Protein AF-A0A3A9F7P0-F1 (afdb_monomer_lite)

pLDDT: mean 88.27, std 11.77, range [49.06, 97.44]

Foldseek 3Di:
DVVVVVVCCCVVQNALHLVSVVVVCVPPNPDQLPAEDEEQDPSNQVSSVVVNHHYDHDPDPVVVVVVVVVVVD

Radius of gyration: 13.65 Å; chains: 1; bounding box: 32×29×30 Å

Secondary structure (DSSP, 8-state):
-HHHHTT-HHHHH-TT-HHHHHHHHHHH-S-GGG-EEEES-HHHHHHHHHTT-EEEE-S-HHHHHHHHHHH--

Structure (mmCIF, N/CA/C/O backbone):
data_AF-A0A3A9F7P0-F1
#
_entry.id   AF-A0A3A9F7P0-F1
#
loop_
_atom_site.group_PDB
_atom_site.id
_atom_site.type_symbol
_atom_site.label_atom_id
_atom_site.label_alt_id
_atom_site.label_comp_id
_atom_site.label_asym_id
_atom_site.label_entity_id
_atom_site.label_seq_id
_atom_site.pdbx_PDB_ins_code
_atom_site.Cartn_x
_atom_site.Cartn_y
_atom_site.Cartn_z
_atom_site.occupancy
_atom_site.B_iso_or_equiv
_atom_site.auth_seq_id
_atom_site.auth_comp_id
_atom_site.auth_asym_id
_atom_site.auth_atom_id
_atom_site.pdbx_PDB_model_num
ATOM 1 N N . MET A 1 1 ? 16.299 -24.115 -8.197 1.00 49.06 1 MET A N 1
ATOM 2 C CA . MET A 1 1 ? 16.691 -22.731 -8.552 1.00 49.06 1 MET A CA 1
ATOM 3 C C . MET A 1 1 ? 15.494 -21.915 -9.042 1.00 49.06 1 MET A C 1
ATOM 5 O O . MET A 1 1 ? 15.266 -20.850 -8.486 1.00 49.06 1 MET A O 1
ATOM 9 N N . GLU A 1 2 ? 14.661 -22.426 -9.958 1.00 49.50 2 GLU A N 1
ATOM 10 C CA . GLU A 1 2 ? 13.480 -21.699 -10.481 1.00 49.50 2 GLU A CA 1
ATOM 11 C C . GLU A 1 2 ? 12.486 -21.218 -9.403 1.00 49.50 2 GLU A C 1
ATOM 13 O O . GLU A 1 2 ? 12.107 -20.052 -9.407 1.00 49.50 2 GLU A O 1
ATOM 18 N N . ARG A 1 3 ? 12.175 -22.030 -8.378 1.0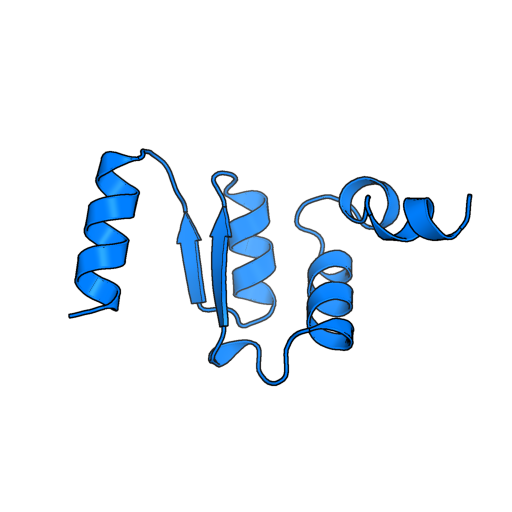0 51.53 3 ARG A N 1
ATOM 19 C CA . ARG A 1 3 ? 11.267 -21.636 -7.270 1.00 51.53 3 ARG A CA 1
ATOM 20 C C . ARG A 1 3 ? 11.740 -20.459 -6.395 1.00 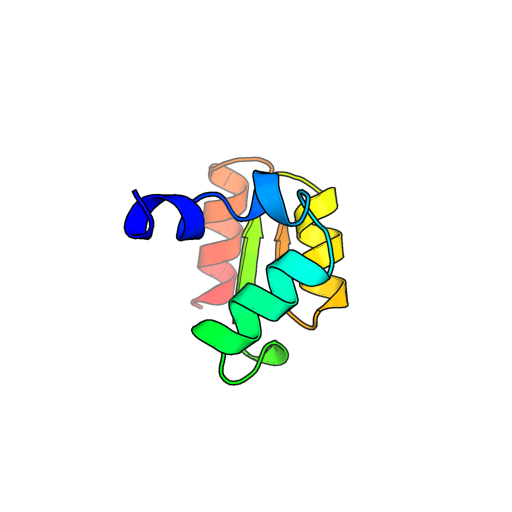51.53 3 ARG A C 1
ATOM 22 O O . ARG A 1 3 ? 10.972 -19.969 -5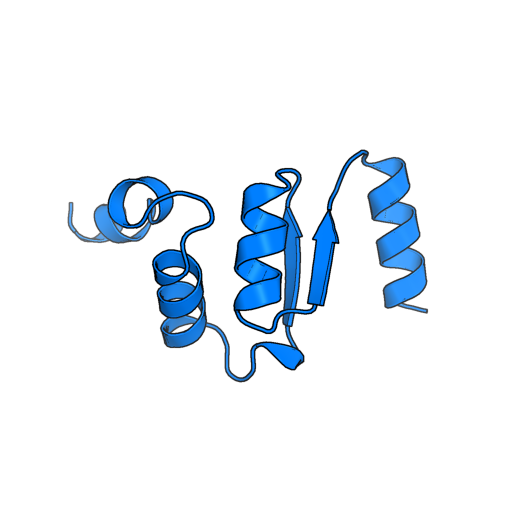.568 1.00 51.53 3 ARG A O 1
ATOM 29 N N . TYR A 1 4 ? 13.000 -20.032 -6.489 1.00 54.69 4 TYR A N 1
ATOM 30 C CA . TYR A 1 4 ? 13.496 -18.853 -5.761 1.00 54.69 4 TYR A CA 1
ATOM 31 C C . TYR A 1 4 ? 13.480 -17.589 -6.619 1.00 54.69 4 TYR A C 1
ATOM 33 O O . TYR A 1 4 ? 13.370 -16.489 -6.081 1.00 54.69 4 TYR A O 1
ATOM 41 N N . ALA A 1 5 ? 13.514 -17.742 -7.944 1.00 53.00 5 ALA A N 1
ATOM 42 C CA . ALA A 1 5 ? 13.499 -16.625 -8.875 1.00 53.00 5 ALA A CA 1
ATOM 43 C C . ALA A 1 5 ? 12.170 -15.849 -8.815 1.00 53.00 5 ALA A C 1
ATOM 45 O O . ALA A 1 5 ? 12.142 -14.652 -9.097 1.00 53.00 5 ALA A O 1
ATOM 46 N N . ASP A 1 6 ? 11.082 -16.497 -8.404 1.00 62.34 6 ASP A N 1
ATOM 47 C CA . ASP A 1 6 ? 9.767 -15.865 -8.257 1.00 62.34 6 ASP A CA 1
ATOM 48 C C . ASP A 1 6 ? 9.559 -15.161 -6.913 1.00 62.34 6 ASP A C 1
ATOM 50 O O . ASP A 1 6 ? 8.474 -14.639 -6.683 1.00 62.34 6 ASP A O 1
ATOM 54 N N . ARG A 1 7 ? 10.554 -15.134 -6.015 1.00 68.69 7 ARG A N 1
ATOM 55 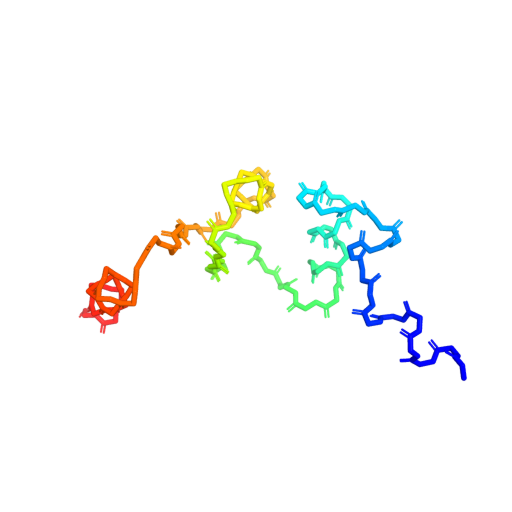C CA . ARG A 1 7 ? 10.403 -14.511 -4.685 1.00 68.69 7 ARG A CA 1
ATOM 56 C C . ARG A 1 7 ? 10.885 -13.066 -4.621 1.00 68.69 7 ARG A C 1
ATOM 58 O O . ARG A 1 7 ? 10.395 -12.304 -3.800 1.00 68.69 7 ARG A O 1
ATOM 65 N N . PHE A 1 8 ? 11.816 -12.677 -5.490 1.00 80.19 8 PHE A N 1
ATOM 66 C CA . PHE A 1 8 ? 12.442 -11.350 -5.464 1.00 80.19 8 PHE A CA 1
ATOM 67 C C . PHE A 1 8 ? 11.951 -10.494 -6.631 1.00 80.19 8 PHE A C 1
ATOM 69 O O . PHE A 1 8 ? 12.679 -10.215 -7.584 1.00 80.19 8 PHE A O 1
ATOM 76 N N . TRP A 1 9 ? 10.675 -10.110 -6.587 1.00 82.94 9 TRP A N 1
ATOM 77 C CA . TRP A 1 9 ? 10.064 -9.304 -7.646 1.00 82.94 9 TRP A CA 1
ATOM 78 C C . TRP A 1 9 ? 10.673 -7.910 -7.752 1.00 82.94 9 TRP A C 1
ATOM 80 O O . TRP A 1 9 ? 10.849 -7.428 -8.865 1.00 82.94 9 TRP A O 1
ATOM 90 N N . SER A 1 10 ? 11.078 -7.312 -6.633 1.00 83.81 10 SER A N 1
ATOM 91 C CA . SER A 1 10 ? 11.745 -6.007 -6.602 1.00 83.81 10 SER A CA 1
ATOM 92 C C . SER A 1 10 ? 13.056 -5.990 -7.396 1.00 83.81 10 SER A C 1
ATOM 94 O O . SER A 1 10 ? 13.311 -5.032 -8.116 1.00 83.81 10 SER A O 1
ATOM 96 N N . PHE A 1 11 ? 13.851 -7.065 -7.349 1.00 83.81 11 PHE A N 1
ATOM 97 C CA . PHE A 1 11 ? 15.091 -7.175 -8.129 1.00 83.81 11 PHE A CA 1
ATOM 98 C C . PHE A 1 11 ? 14.828 -7.279 -9.638 1.00 83.81 11 PHE A C 1
ATOM 100 O O . PHE A 1 11 ? 15.572 -6.730 -10.442 1.00 83.81 11 PHE A O 1
ATOM 107 N N . LYS A 1 12 ? 13.759 -7.980 -10.032 1.00 83.94 12 LYS A N 1
ATOM 108 C CA . LYS A 1 12 ? 13.428 -8.216 -11.447 1.00 83.94 12 LYS A CA 1
ATOM 109 C C . LYS A 1 12 ? 12.635 -7.085 -12.095 1.00 83.94 12 LYS A C 1
ATOM 111 O O . LYS A 1 12 ? 12.742 -6.881 -13.298 1.00 83.94 12 LYS A O 1
ATOM 116 N N . ARG A 1 13 ? 11.770 -6.431 -11.322 1.00 83.12 13 ARG A N 1
ATOM 117 C CA . ARG A 1 13 ? 10.744 -5.508 -11.824 1.00 83.12 13 ARG A CA 1
ATOM 118 C C . ARG A 1 13 ? 10.947 -4.079 -11.328 1.00 83.12 13 ARG A C 1
ATOM 120 O O . ARG A 1 13 ? 10.304 -3.185 -11.858 1.00 83.12 13 ARG A O 1
ATOM 127 N N . GLY A 1 14 ? 11.844 -3.852 -10.370 1.00 81.69 14 GLY A N 1
ATOM 128 C CA . GLY A 1 14 ? 12.022 -2.565 -9.698 1.00 81.69 14 GLY A CA 1
ATOM 129 C C . GLY A 1 14 ? 11.080 -2.407 -8.502 1.00 81.69 14 GLY A C 1
ATOM 130 O O . GLY A 1 14 ? 9.973 -2.945 -8.487 1.00 81.69 14 GLY A O 1
ATOM 131 N N . CYS A 1 15 ? 11.535 -1.685 -7.478 1.00 82.19 15 CYS A N 1
ATOM 132 C CA . CYS A 1 15 ? 10.697 -1.295 -6.342 1.00 82.19 15 CYS A CA 1
ATOM 133 C C . CYS A 1 15 ? 9.730 -0.191 -6.791 1.00 82.19 15 CYS A C 1
ATOM 135 O O . CYS A 1 15 ? 10.147 0.693 -7.534 1.00 82.19 15 CYS A O 1
ATOM 137 N N . GLY A 1 16 ? 8.459 -0.258 -6.390 1.00 82.19 16 GLY A N 1
ATOM 138 C CA . GLY A 1 16 ? 7.460 0.761 -6.736 1.00 82.19 16 GLY A CA 1
ATOM 139 C C . GLY A 1 16 ? 7.045 0.830 -8.213 1.00 82.19 16 GLY A C 1
ATOM 140 O O . GLY A 1 16 ? 6.261 1.699 -8.582 1.00 82.19 16 GLY A O 1
ATOM 141 N N . SER A 1 17 ? 7.532 -0.060 -9.086 1.00 88.75 17 SER A N 1
ATOM 142 C CA . SER A 1 17 ? 7.190 -0.003 -10.511 1.00 88.75 17 SER A CA 1
ATOM 143 C C . SER A 1 17 ? 5.799 -0.576 -10.797 1.00 88.75 17 SER A C 1
ATOM 145 O O . SER A 1 17 ? 5.354 -1.533 -10.168 1.00 88.75 17 SER A O 1
ATOM 147 N N . GLN A 1 18 ? 5.130 -0.085 -11.839 1.00 89.25 18 GLN A N 1
ATOM 148 C CA . GLN A 1 18 ? 3.848 -0.651 -12.280 1.00 89.25 18 GLN A CA 1
ATOM 149 C C . GLN A 1 18 ? 3.925 -2.170 -12.547 1.00 89.25 18 GLN A C 1
ATOM 151 O O . GLN A 1 18 ? 2.981 -2.908 -12.271 1.00 89.25 18 GLN A O 1
ATOM 156 N N . ALA A 1 19 ? 5.074 -2.661 -13.023 1.00 90.50 19 ALA A N 1
ATOM 157 C CA . ALA A 1 19 ? 5.278 -4.072 -13.336 1.00 90.50 19 ALA A CA 1
ATOM 158 C C . ALA A 1 19 ? 5.187 -4.990 -12.104 1.00 90.50 19 ALA A C 1
ATOM 160 O O . ALA A 1 19 ? 4.776 -6.145 -12.244 1.00 90.50 19 ALA A O 1
ATOM 161 N N . ILE A 1 20 ? 5.567 -4.521 -10.904 1.00 92.56 20 ILE A N 1
ATOM 162 C CA . ILE A 1 20 ? 5.443 -5.339 -9.689 1.00 92.56 20 ILE A CA 1
ATOM 163 C C . ILE A 1 20 ? 3.979 -5.479 -9.250 1.00 92.56 20 ILE A C 1
ATOM 165 O O . ILE A 1 20 ? 3.577 -6.579 -8.871 1.00 92.56 20 ILE A O 1
ATOM 169 N N . TYR A 1 21 ? 3.173 -4.422 -9.382 1.00 93.38 21 TYR A N 1
ATOM 170 C CA . TYR A 1 21 ? 1.751 -4.454 -9.026 1.00 93.38 21 TYR A CA 1
ATOM 171 C C . TYR A 1 21 ? 0.921 -5.225 -10.045 1.00 93.38 21 TYR A C 1
ATOM 173 O O . TYR A 1 21 ? 0.045 -5.980 -9.643 1.00 93.38 21 TYR A O 1
ATOM 181 N N . GLN A 1 22 ? 1.262 -5.148 -11.336 1.00 91.56 22 GLN A N 1
ATOM 182 C CA . GLN A 1 22 ? 0.639 -6.002 -12.348 1.00 91.56 22 GLN A CA 1
ATOM 183 C C . GLN A 1 22 ? 0.871 -7.485 -12.034 1.00 91.56 22 GLN A C 1
ATOM 185 O O . GLN A 1 22 ? -0.074 -8.260 -11.976 1.00 91.56 22 GLN A O 1
ATOM 190 N N . ALA A 1 23 ? 2.115 -7.871 -11.726 1.00 91.00 23 ALA A N 1
ATOM 191 C CA . ALA A 1 23 ? 2.431 -9.252 -11.358 1.00 91.00 23 ALA A CA 1
ATOM 192 C C . ALA A 1 23 ? 1.735 -9.706 -10.059 1.00 91.00 23 ALA A C 1
ATOM 194 O O . ALA A 1 23 ? 1.428 -10.889 -9.905 1.00 91.00 23 ALA A O 1
ATOM 195 N N . LEU A 1 24 ? 1.508 -8.781 -9.119 1.00 90.50 24 LEU A N 1
ATOM 196 C CA . LEU A 1 24 ? 0.721 -9.021 -7.909 1.00 90.50 24 LEU A CA 1
ATOM 197 C C . LEU A 1 24 ? -0.754 -9.249 -8.256 1.00 90.50 24 LEU A C 1
ATOM 199 O O . LEU A 1 24 ? -1.328 -10.235 -7.796 1.00 90.50 24 LEU A O 1
ATOM 203 N N . GLY A 1 25 ? -1.322 -8.382 -9.097 1.00 91.31 25 GLY A N 1
ATOM 204 C CA . GLY A 1 25 ? -2.686 -8.471 -9.606 1.00 91.31 25 GLY A CA 1
ATOM 205 C C . GLY A 1 25 ? -2.949 -9.798 -10.300 1.00 91.31 25 GLY A C 1
ATOM 206 O O . GLY A 1 25 ? -3.756 -10.585 -9.818 1.00 91.31 25 GLY A O 1
ATOM 207 N N . ASP A 1 26 ? -2.165 -10.103 -11.335 1.00 89.94 26 ASP A N 1
ATOM 208 C CA . ASP A 1 26 ? -2.304 -11.313 -12.154 1.00 89.94 26 ASP A CA 1
ATOM 209 C C . ASP A 1 26 ? -2.261 -12.609 -11.326 1.00 89.94 26 ASP A C 1
ATOM 211 O O . ASP A 1 26 ? -2.828 -13.630 -11.717 1.00 89.94 26 ASP A O 1
ATOM 215 N N . LYS A 1 27 ? -1.548 -12.593 -10.192 1.00 88.94 27 LYS A N 1
ATOM 216 C CA . LYS A 1 27 ? -1.321 -13.786 -9.375 1.00 88.94 27 LYS A CA 1
ATOM 217 C C . LYS A 1 27 ? -2.270 -13.920 -8.188 1.00 88.94 27 LYS A C 1
ATOM 219 O O . LYS A 1 27 ? -2.557 -15.050 -7.792 1.00 88.94 27 LYS A O 1
ATOM 224 N N . TYR A 1 28 ? -2.684 -12.812 -7.577 1.00 87.62 28 TYR A N 1
ATOM 225 C CA . TYR A 1 28 ? -3.339 -12.844 -6.267 1.00 87.62 28 TYR A CA 1
ATOM 226 C C . TYR A 1 28 ? -4.607 -12.005 -6.162 1.00 87.62 28 TYR A C 1
ATOM 228 O O . TYR A 1 28 ? -5.417 -12.297 -5.285 1.00 87.62 28 TYR A O 1
ATOM 236 N N . LEU A 1 29 ? -4.777 -10.965 -6.980 1.00 86.69 29 LEU A N 1
ATOM 237 C CA . LEU A 1 29 ? -5.845 -9.990 -6.766 1.00 86.69 29 LEU A CA 1
ATOM 238 C C . LEU A 1 29 ? -6.942 -10.174 -7.806 1.00 86.69 29 LEU A C 1
ATOM 240 O O . LEU A 1 29 ? -6.678 -10.239 -9.001 1.00 86.69 29 LEU A O 1
ATOM 244 N N . SER A 1 30 ? -8.183 -10.246 -7.339 1.00 82.31 30 SER A N 1
ATOM 245 C CA . SER A 1 30 ? -9.356 -10.300 -8.216 1.00 82.31 30 SER A CA 1
ATOM 246 C C . SER A 1 30 ? -9.837 -8.900 -8.610 1.00 82.31 30 SER A C 1
ATOM 248 O O . SER A 1 30 ? -10.269 -8.715 -9.742 1.00 82.31 30 SER A O 1
ATOM 250 N N . ASP A 1 31 ? -9.720 -7.925 -7.699 1.00 91.69 31 ASP A N 1
ATOM 251 C CA . ASP A 1 31 ? -10.066 -6.515 -7.908 1.00 91.69 31 ASP A CA 1
ATOM 252 C C . ASP A 1 31 ? -9.135 -5.609 -7.065 1.00 91.69 31 ASP A C 1
ATOM 254 O O . ASP A 1 31 ? -9.160 -5.696 -5.831 1.00 91.69 31 ASP A O 1
ATOM 258 N N . PRO A 1 32 ? -8.282 -4.771 -7.687 1.00 92.62 32 PRO A N 1
ATOM 259 C CA . PRO A 1 32 ? -7.399 -3.851 -6.972 1.00 92.62 32 PRO A CA 1
ATOM 260 C C . PRO A 1 32 ? -8.126 -2.835 -6.081 1.00 92.62 32 PRO A C 1
ATOM 262 O O . PRO A 1 32 ? -7.586 -2.489 -5.031 1.00 92.62 32 PRO A O 1
ATOM 265 N N . GLU A 1 33 ? -9.332 -2.384 -6.440 1.00 94.31 33 GLU A N 1
ATOM 266 C CA . GLU A 1 33 ? -10.057 -1.343 -5.687 1.00 94.31 33 GLU A CA 1
ATOM 267 C C . GLU A 1 33 ? -10.572 -1.853 -4.330 1.00 94.31 33 GLU A C 1
ATOM 269 O O . GLU A 1 33 ? -10.708 -1.100 -3.357 1.00 94.31 33 GLU A O 1
ATOM 274 N N . GLU A 1 34 ? -10.772 -3.165 -4.229 1.00 93.19 34 GLU A N 1
ATOM 275 C CA . GLU A 1 34 ? -11.141 -3.861 -2.995 1.00 93.19 34 GLU A CA 1
ATOM 276 C C . GLU A 1 34 ? -9.920 -4.270 -2.154 1.00 93.19 34 GLU A C 1
ATOM 278 O O . GLU A 1 34 ? -10.062 -4.804 -1.053 1.00 93.19 34 GLU A O 1
ATOM 283 N N . CYS A 1 35 ? -8.704 -3.982 -2.627 1.00 94.12 35 CYS A N 1
ATOM 284 C CA . CYS A 1 35 ? -7.467 -4.310 -1.930 1.00 94.12 35 CYS A CA 1
ATOM 285 C C . CYS A 1 35 ? -6.942 -3.138 -1.093 1.00 94.12 35 CYS A C 1
ATOM 287 O O . CYS A 1 35 ? -6.989 -1.973 -1.497 1.00 94.12 35 CYS A O 1
ATOM 289 N N . MET A 1 36 ? -6.363 -3.471 0.065 1.00 94.25 36 MET A N 1
ATOM 290 C CA . MET A 1 36 ? -5.664 -2.522 0.927 1.00 94.25 36 MET A CA 1
ATOM 291 C C . MET A 1 36 ? -4.173 -2.851 0.998 1.00 94.25 36 MET A C 1
ATOM 293 O O . MET A 1 36 ? -3.791 -3.977 1.314 1.00 94.25 36 MET A O 1
ATOM 297 N N . PHE A 1 37 ? -3.339 -1.860 0.693 1.00 95.25 37 PHE A N 1
ATOM 298 C CA . PHE A 1 37 ? -1.889 -1.978 0.628 1.00 95.25 37 PHE A CA 1
ATOM 299 C C . PHE A 1 37 ? -1.213 -1.123 1.701 1.00 95.25 37 PHE A C 1
ATOM 301 O O . PHE A 1 37 ? -1.572 0.039 1.919 1.00 95.25 37 PHE A O 1
ATOM 308 N N . PHE A 1 38 ? -0.204 -1.702 2.345 1.00 95.62 38 PHE A N 1
ATOM 309 C CA . PHE A 1 38 ? 0.532 -1.092 3.443 1.00 95.62 38 PHE A CA 1
ATOM 310 C C . PHE A 1 38 ? 2.029 -1.228 3.196 1.00 95.62 38 PHE A C 1
ATOM 312 O O . PHE A 1 38 ? 2.512 -2.330 2.941 1.00 95.62 38 PHE A O 1
ATOM 319 N N . ASP A 1 39 ? 2.753 -0.120 3.291 1.00 96.06 39 ASP A N 1
ATOM 320 C CA . ASP A 1 39 ? 4.205 -0.067 3.114 1.00 96.06 39 ASP A CA 1
ATOM 321 C C . ASP A 1 39 ? 4.744 1.193 3.809 1.00 96.06 39 ASP A C 1
ATOM 323 O O . ASP A 1 39 ? 4.014 2.172 3.991 1.00 96.06 39 ASP A O 1
ATOM 327 N N . ASP A 1 40 ? 6.000 1.183 4.239 1.00 95.50 40 ASP A N 1
ATOM 328 C CA . ASP A 1 40 ? 6.647 2.338 4.866 1.00 95.50 40 ASP A CA 1
ATOM 329 C C . ASP A 1 40 ? 7.213 3.321 3.828 1.00 95.50 40 ASP A C 1
ATOM 331 O O . ASP A 1 40 ? 7.336 4.525 4.089 1.00 95.50 40 ASP A O 1
ATOM 335 N N . ARG A 1 41 ? 7.501 2.851 2.610 1.00 95.62 41 ARG A N 1
ATOM 336 C CA . ARG A 1 41 ? 8.109 3.655 1.547 1.00 95.62 41 ARG A CA 1
ATOM 337 C C . ARG A 1 41 ? 7.061 4.369 0.699 1.00 95.62 41 ARG A C 1
ATOM 339 O O . ARG A 1 41 ? 6.226 3.739 0.053 1.00 95.62 41 ARG A O 1
ATOM 346 N N . ALA A 1 42 ? 7.183 5.693 0.597 1.00 96.19 42 ALA A N 1
ATOM 347 C CA . ALA A 1 42 ? 6.288 6.530 -0.211 1.00 96.19 42 ALA A CA 1
ATOM 348 C C . ALA A 1 42 ? 6.212 6.084 -1.686 1.00 96.19 42 ALA A C 1
ATOM 350 O O . ALA A 1 42 ? 5.121 6.001 -2.241 1.00 96.19 42 ALA A O 1
ATOM 351 N N . GLU A 1 43 ? 7.345 5.697 -2.283 1.00 95.81 43 GLU A N 1
ATOM 352 C CA . GLU A 1 43 ? 7.423 5.201 -3.669 1.00 95.81 43 GLU A CA 1
ATOM 353 C C . GLU A 1 43 ? 6.497 3.991 -3.905 1.00 95.81 43 GLU A C 1
ATOM 355 O O . GLU A 1 43 ? 5.830 3.883 -4.934 1.00 95.81 43 GLU A O 1
ATOM 360 N N . ASN A 1 44 ? 6.423 3.081 -2.927 1.00 95.81 44 ASN A N 1
ATOM 361 C CA . ASN A 1 44 ? 5.588 1.887 -3.022 1.00 95.81 44 ASN A CA 1
ATOM 362 C C . ASN A 1 44 ? 4.104 2.216 -2.829 1.00 95.81 44 ASN A C 1
ATOM 364 O O . ASN A 1 44 ? 3.231 1.581 -3.421 1.00 95.81 44 ASN A O 1
ATOM 368 N N . ILE A 1 45 ? 3.815 3.214 -1.998 1.00 97.44 45 ILE A N 1
ATOM 369 C CA . ILE A 1 45 ? 2.463 3.713 -1.771 1.00 97.44 45 ILE A CA 1
ATOM 370 C C . ILE A 1 45 ? 1.924 4.395 -3.031 1.00 97.44 45 ILE A C 1
ATOM 372 O O . ILE A 1 45 ? 0.786 4.152 -3.426 1.00 97.44 45 ILE A O 1
ATOM 376 N N . GLU A 1 46 ? 2.739 5.210 -3.695 1.00 96.81 46 GLU A N 1
ATOM 377 C CA . GLU A 1 46 ? 2.379 5.861 -4.955 1.00 96.81 46 GLU A CA 1
ATOM 378 C C . GLU A 1 46 ? 2.133 4.839 -6.066 1.00 96.81 46 GLU A C 1
ATOM 380 O O . GLU A 1 46 ? 1.104 4.907 -6.739 1.00 96.81 46 GLU A O 1
ATOM 385 N N . GLY A 1 47 ? 3.018 3.846 -6.204 1.00 95.69 47 GLY A N 1
ATOM 386 C CA . GLY A 1 47 ? 2.861 2.775 -7.185 1.00 95.69 47 GLY A CA 1
ATOM 387 C C . GLY A 1 47 ? 1.596 1.934 -6.966 1.00 95.69 47 GLY A C 1
ATOM 388 O O . GLY A 1 47 ? 0.845 1.693 -7.912 1.00 95.69 47 GLY A O 1
ATOM 389 N N . ALA A 1 48 ? 1.305 1.546 -5.719 1.00 96.25 48 ALA A N 1
ATOM 390 C CA . ALA A 1 48 ? 0.104 0.776 -5.389 1.00 96.25 48 ALA A CA 1
ATOM 391 C C . ALA A 1 48 ? -1.184 1.580 -5.622 1.00 96.25 48 ALA A C 1
ATOM 393 O O . ALA A 1 48 ? -2.163 1.051 -6.149 1.00 96.25 48 ALA A O 1
ATOM 394 N N . ARG A 1 49 ? -1.175 2.874 -5.277 1.00 96.44 49 ARG A N 1
ATOM 395 C CA . ARG A 1 49 ? -2.311 3.773 -5.506 1.00 96.44 49 ARG A CA 1
ATOM 396 C C . ARG A 1 49 ? -2.571 3.980 -6.994 1.00 96.44 49 ARG A C 1
ATOM 398 O O . ARG A 1 49 ? -3.719 3.928 -7.418 1.00 96.44 49 ARG A O 1
ATOM 405 N N . ALA A 1 50 ? -1.520 4.176 -7.791 1.00 95.81 50 ALA A N 1
ATOM 406 C CA . ALA A 1 50 ? -1.633 4.294 -9.245 1.00 95.81 50 ALA A CA 1
ATOM 407 C C . ALA A 1 50 ? -2.175 3.010 -9.899 1.00 95.81 50 ALA A C 1
ATOM 409 O O . ALA A 1 50 ? -2.812 3.078 -10.945 1.00 95.81 50 ALA A O 1
ATOM 410 N N . PHE A 1 51 ? -1.955 1.853 -9.269 1.00 95.69 51 PHE A N 1
ATOM 411 C CA . PHE A 1 51 ? -2.520 0.569 -9.687 1.00 95.69 51 PHE A CA 1
ATOM 412 C C . PHE A 1 51 ? -3.987 0.358 -9.252 1.00 95.69 51 PHE A C 1
ATOM 414 O O . PHE A 1 51 ? -4.598 -0.634 -9.636 1.00 95.69 51 PHE A O 1
ATOM 421 N N . GLY A 1 52 ? -4.569 1.280 -8.478 1.00 95.31 52 GLY A N 1
ATOM 422 C CA . GLY A 1 52 ? -5.979 1.245 -8.071 1.00 95.31 52 GLY A CA 1
ATOM 423 C C . GLY A 1 52 ? -6.231 0.747 -6.648 1.00 95.31 52 GLY A C 1
ATOM 424 O O . GLY A 1 52 ? -7.383 0.634 -6.250 1.00 95.31 52 GLY A O 1
ATOM 425 N N . MET A 1 53 ? -5.189 0.476 -5.854 1.00 96.25 53 MET A N 1
ATOM 426 C CA . MET A 1 53 ? -5.371 0.010 -4.474 1.00 96.25 53 MET A CA 1
ATOM 427 C C . MET A 1 53 ? -5.648 1.150 -3.494 1.00 96.25 53 MET A C 1
ATOM 429 O O . MET A 1 53 ? -5.125 2.261 -3.629 1.00 96.25 53 MET A O 1
ATOM 433 N N . LYS A 1 54 ? -6.381 0.840 -2.420 1.00 95.88 54 LYS A N 1
ATOM 434 C CA . LYS A 1 54 ? -6.434 1.685 -1.219 1.00 95.88 54 LYS A CA 1
ATOM 435 C C . LYS A 1 54 ? -5.096 1.551 -0.486 1.00 95.88 54 LYS A C 1
ATOM 437 O O . LYS A 1 54 ? -4.602 0.443 -0.299 1.00 95.88 54 LYS A O 1
ATOM 442 N N . THR A 1 55 ? -4.491 2.659 -0.059 1.00 96.19 55 THR A N 1
ATOM 443 C CA . THR A 1 55 ? -3.120 2.651 0.492 1.00 96.19 55 THR A CA 1
ATOM 444 C C . THR A 1 55 ? -3.009 3.383 1.820 1.00 96.19 55 THR A C 1
ATOM 446 O O . THR A 1 55 ? -3.545 4.486 1.931 1.00 96.19 55 THR A O 1
ATOM 449 N N . ILE A 1 56 ? -2.217 2.857 2.756 1.00 95.31 56 ILE A N 1
ATOM 450 C CA . ILE A 1 56 ? -1.793 3.560 3.977 1.00 95.31 56 ILE A CA 1
ATOM 451 C C . ILE A 1 56 ? -0.272 3.468 4.109 1.00 95.31 56 ILE A C 1
ATOM 453 O O . ILE A 1 56 ? 0.288 2.372 4.104 1.00 95.31 56 ILE A O 1
ATOM 457 N N . GLN A 1 57 ? 0.391 4.623 4.239 1.00 96.94 57 GLN A N 1
ATOM 458 C CA . GLN A 1 57 ? 1.826 4.671 4.512 1.00 96.94 57 GLN A CA 1
ATOM 459 C C . GLN A 1 57 ? 2.083 4.505 6.010 1.00 96.94 57 GLN A C 1
ATOM 461 O O . GLN A 1 57 ? 1.611 5.306 6.818 1.00 96.94 57 GLN A O 1
ATOM 466 N N . ILE A 1 58 ? 2.870 3.498 6.380 1.00 96.75 58 ILE A N 1
ATOM 467 C CA . ILE A 1 58 ? 3.208 3.234 7.780 1.00 96.75 58 ILE A CA 1
ATOM 468 C C . ILE A 1 58 ? 4.443 4.047 8.165 1.00 96.75 58 ILE A C 1
ATOM 470 O O . ILE A 1 58 ? 5.559 3.723 7.775 1.00 96.75 58 ILE A O 1
ATOM 474 N N . LEU A 1 59 ? 4.246 5.090 8.972 1.00 94.94 59 LEU A N 1
ATOM 475 C CA . LEU A 1 59 ? 5.341 5.917 9.503 1.00 94.94 59 LEU A CA 1
ATOM 476 C C . LEU A 1 59 ? 5.707 5.566 10.953 1.00 94.94 59 LEU A C 1
ATOM 478 O O . LEU A 1 59 ? 6.794 5.896 11.422 1.00 94.94 59 LEU A O 1
ATOM 482 N N . SER A 1 60 ? 4.803 4.903 11.677 1.00 96.19 60 SER A N 1
ATOM 483 C CA . SER A 1 60 ? 5.040 4.398 13.029 1.00 96.19 60 SER A CA 1
ATOM 484 C C . SER A 1 60 ? 4.077 3.258 13.367 1.00 96.19 60 SER A C 1
ATOM 486 O O . SER A 1 60 ? 2.975 3.170 12.823 1.00 96.19 60 SER A O 1
ATOM 488 N N . MET A 1 61 ? 4.481 2.393 14.303 1.00 94.56 61 MET A N 1
ATOM 489 C CA . MET A 1 61 ? 3.638 1.29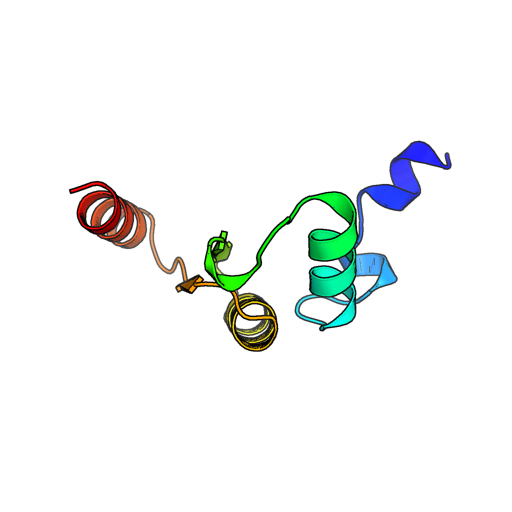4 14.790 1.00 94.56 61 MET A CA 1
ATOM 490 C C . MET A 1 61 ? 2.347 1.808 15.439 1.00 94.56 61 MET A C 1
ATOM 492 O O . MET A 1 61 ? 1.269 1.278 15.190 1.00 94.56 61 MET A O 1
ATOM 496 N N . GLU A 1 62 ? 2.446 2.857 16.259 1.00 95.50 62 GLU A N 1
ATOM 497 C CA . GLU A 1 62 ? 1.287 3.447 16.933 1.00 95.50 62 GLU A CA 1
ATOM 498 C C . GLU A 1 62 ? 0.290 4.047 15.932 1.00 95.50 62 GLU A C 1
ATOM 500 O O . GLU A 1 62 ? -0.912 3.805 16.041 1.00 95.50 62 GLU A O 1
ATOM 505 N N . GLY A 1 63 ? 0.788 4.773 14.923 1.00 92.75 63 GLY A N 1
ATOM 506 C CA . GLY A 1 63 ? -0.042 5.313 13.848 1.00 92.75 63 GLY A CA 1
ATOM 507 C C . GLY A 1 63 ? -0.776 4.203 13.101 1.00 92.75 63 GLY A C 1
ATOM 508 O O . GLY A 1 63 ? -1.996 4.253 12.968 1.00 92.75 63 GLY A O 1
ATOM 509 N N . PHE A 1 64 ? -0.055 3.142 12.734 1.00 93.56 64 PHE A N 1
ATOM 510 C CA . PHE A 1 64 ? -0.640 2.009 12.026 1.00 93.56 64 PHE A CA 1
ATOM 511 C C . PHE A 1 64 ? -1.718 1.281 12.839 1.00 93.56 64 PHE A C 1
ATOM 513 O O . PHE A 1 64 ? -2.779 0.962 12.309 1.00 93.56 64 PHE A O 1
ATOM 520 N N . LEU A 1 65 ? -1.500 1.066 14.141 1.00 94.19 65 LEU A N 1
ATOM 521 C CA . LEU A 1 65 ? -2.516 0.468 15.014 1.00 94.19 65 LEU A CA 1
ATOM 522 C C . LEU A 1 65 ? -3.786 1.326 15.092 1.00 94.19 65 LEU A C 1
ATOM 524 O O . LEU A 1 65 ? -4.890 0.781 15.126 1.00 94.19 65 LEU A O 1
ATOM 528 N N . ASN A 1 66 ? -3.646 2.652 15.107 1.00 93.12 66 ASN A N 1
ATOM 529 C CA . ASN A 1 66 ? -4.788 3.562 15.077 1.00 93.12 66 ASN A CA 1
ATOM 530 C C . ASN A 1 66 ? -5.525 3.519 13.733 1.00 93.12 66 ASN A C 1
ATOM 532 O O . ASN A 1 66 ? -6.756 3.539 13.723 1.00 93.12 66 ASN A O 1
ATOM 536 N N . ASP A 1 67 ? -4.803 3.424 12.618 1.00 91.19 67 ASP A N 1
ATOM 537 C CA . ASP A 1 67 ? -5.410 3.307 11.291 1.00 91.19 67 ASP A CA 1
ATOM 538 C C . ASP A 1 67 ? -6.167 1.983 11.136 1.00 91.19 67 ASP 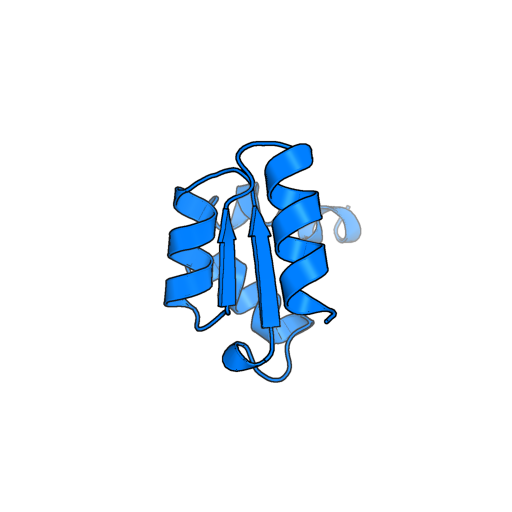A C 1
ATOM 540 O O . ASP A 1 67 ? -7.324 1.983 10.718 1.00 91.19 67 ASP A O 1
ATOM 544 N N . LEU A 1 68 ? -5.584 0.866 11.584 1.00 91.81 68 LEU A N 1
ATOM 545 C CA . LEU A 1 68 ? -6.257 -0.436 11.593 1.00 91.81 68 LEU A CA 1
ATOM 546 C C . LEU A 1 68 ? -7.539 -0.427 12.432 1.00 91.81 68 LEU A C 1
ATOM 548 O O . LEU A 1 68 ? -8.546 -1.000 12.022 1.00 91.81 68 LEU A O 1
ATOM 552 N N . ARG A 1 69 ? -7.532 0.243 13.591 1.00 93.69 69 ARG A N 1
ATOM 553 C CA . ARG A 1 69 ? -8.731 0.366 14.436 1.00 93.69 69 ARG A CA 1
ATOM 554 C C . ARG A 1 69 ? -9.874 1.084 13.724 1.00 93.69 69 ARG A C 1
ATOM 556 O O . ARG A 1 69 ? -11.010 0.665 13.887 1.00 93.69 69 ARG A O 1
ATOM 563 N N . LYS A 1 70 ? -9.582 2.132 12.948 1.00 90.81 70 LYS A N 1
ATOM 564 C CA . LYS A 1 70 ? -10.593 2.875 12.172 1.00 90.81 70 LYS A CA 1
ATOM 565 C C . LYS A 1 70 ? -11.126 2.080 10.981 1.00 90.81 70 LYS A C 1
ATOM 567 O O . LYS A 1 70 ? -12.243 2.312 10.547 1.00 90.81 70 LYS A O 1
ATOM 572 N N . LEU A 1 71 ? -10.309 1.192 10.420 1.00 89.25 71 LEU A N 1
ATOM 573 C CA . LEU A 1 71 ? -10.686 0.370 9.270 1.00 89.25 71 LEU A CA 1
ATOM 574 C C . LEU A 1 71 ? -11.591 -0.805 9.637 1.00 89.25 71 LEU A C 1
ATOM 576 O O . LEU A 1 71 ? -12.367 -1.257 8.803 1.00 89.25 71 LEU A O 1
ATOM 580 N N . LEU A 1 72 ? -11.447 -1.324 10.857 1.00 88.81 72 LEU A N 1
ATOM 581 C CA . LEU A 1 72 ? -12.177 -2.496 11.345 1.00 88.81 72 LEU A CA 1
ATOM 582 C C . LEU A 1 72 ? -13.378 -2.143 12.239 1.00 88.81 72 LEU A C 1
ATOM 584 O O . LEU A 1 72 ? -14.024 -3.054 12.755 1.00 88.81 72 LEU A O 1
ATOM 588 N N . SER A 1 73 ? -13.636 -0.851 12.464 1.00 83.19 73 SER A N 1
ATOM 589 C CA . SER A 1 73 ? -14.778 -0.342 13.237 1.00 83.19 73 SER A CA 1
ATOM 590 C C . SER A 1 73 ? -16.013 -0.160 12.371 1.00 83.19 73 SER A C 1
ATOM 592 O O . SER A 1 73 ? -17.107 -0.529 12.846 1.00 83.19 73 SER A O 1
#

Sequence (73 aa):
MERYADRFWSFKRGCGSQAIYQALGDKYLSDPEECMFFDDRAENIEGARAFGMKTIQILSMEGFLNDLRKLLS